Protein AF-D8EVW6-F1 (afdb_monomer)

Sequence (64 aa):
MAAIMFSIFQTIALNGLNCNHWLRSYLTVCAENHGKAPDDLSIFLPWEMTEERRAKLSKPPDTS

Solvent-accessible surface area (backbone atoms only — not comparable to full-atom values): 3794 Å² total; per-residue (Å²): 113,68,70,58,57,48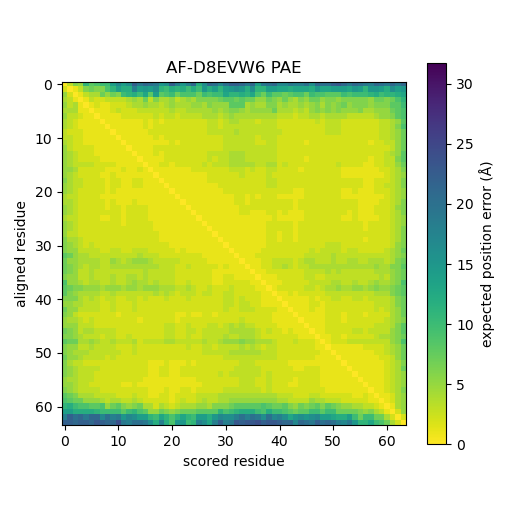,52,52,46,50,55,40,46,77,69,60,32,27,56,66,31,46,51,51,54,51,51,50,50,14,54,75,51,80,69,33,80,63,92,73,54,47,88,76,36,85,91,63,37,54,70,69,58,48,58,56,31,37,36,80,62,90,78,128

Foldseek 3Di:
DVVVVVVLLVQCVVLLFDSVLLVVVQQVVCVVVVNHGDPDCLLNHSVSHDPVSRVQRNDDDDDD

Mean predicted aligned error: 3.51 Å

pLDDT: mean 92.44, std 8.33, range [55.09, 97.06]

Radius of gyration: 11.7 Å; Cα contacts (8 Å, |Δi|>4): 47; chains: 1; bounding box: 25×32×24 Å

Structure (mmCIF, N/CA/C/O backbone):
data_AF-D8EVW6-F1
#
_entry.id   AF-D8EVW6-F1
#
loop_
_atom_site.group_PDB
_atom_site.id
_atom_site.type_symbol
_atom_site.label_atom_id
_atom_site.label_alt_id
_atom_site.label_comp_id
_atom_site.label_asym_id
_atom_site.label_entity_id
_atom_site.label_seq_id
_atom_site.pdbx_PDB_ins_code
_atom_site.Cartn_x
_atom_site.Cartn_y
_atom_site.Cartn_z
_atom_site.occupancy
_atom_site.B_iso_or_equiv
_atom_site.auth_seq_id
_atom_site.auth_comp_id
_atom_site.auth_asym_id
_atom_site.auth_atom_id
_atom_site.pdbx_PDB_model_num
ATOM 1 N N . MET A 1 1 ? 13.046 13.122 -2.708 1.00 60.16 1 MET A N 1
ATOM 2 C CA . MET A 1 1 ? 12.281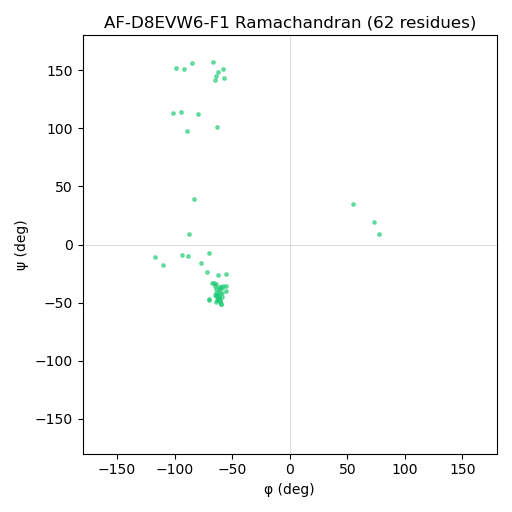 11.852 -2.700 1.00 60.16 1 MET A CA 1
ATOM 3 C C . MET A 1 1 ? 11.841 11.425 -1.297 1.00 60.16 1 MET A C 1
ATOM 5 O O . MET A 1 1 ? 10.719 10.961 -1.168 1.00 60.16 1 MET A O 1
ATOM 9 N N . ALA A 1 2 ? 12.655 11.619 -0.245 1.00 73.19 2 ALA A N 1
ATOM 10 C CA . ALA A 1 2 ? 12.286 11.229 1.126 1.00 73.19 2 ALA A CA 1
ATOM 11 C C . ALA A 1 2 ? 10.956 11.837 1.623 1.00 73.19 2 ALA A C 1
ATOM 13 O O . ALA A 1 2 ? 10.150 11.125 2.213 1.00 73.19 2 ALA A O 1
ATOM 14 N N . ALA A 1 3 ? 10.687 13.114 1.312 1.00 79.31 3 ALA A N 1
ATOM 15 C CA . ALA A 1 3 ? 9.433 13.776 1.686 1.00 79.31 3 ALA A CA 1
ATOM 16 C C . ALA A 1 3 ? 8.183 13.076 1.116 1.00 79.31 3 ALA A C 1
ATOM 18 O O . ALA A 1 3 ? 7.185 12.950 1.813 1.00 79.31 3 ALA A O 1
ATOM 19 N N . ILE A 1 4 ? 8.259 12.552 -0.114 1.00 87.31 4 ILE A N 1
ATOM 20 C CA . ILE A 1 4 ? 7.134 11.866 -0.770 1.00 87.31 4 ILE A CA 1
ATOM 21 C C . ILE A 1 4 ? 6.855 10.527 -0.083 1.00 87.31 4 ILE A C 1
ATOM 23 O O . ILE A 1 4 ? 5.712 10.234 0.256 1.00 87.31 4 ILE A O 1
ATOM 27 N N . MET A 1 5 ? 7.898 9.729 0.174 1.00 88.50 5 MET A N 1
ATOM 28 C CA . MET A 1 5 ? 7.739 8.446 0.872 1.00 88.50 5 MET A CA 1
ATOM 29 C C . MET A 1 5 ? 7.186 8.634 2.287 1.00 88.50 5 MET A C 1
ATOM 31 O O . MET A 1 5 ? 6.344 7.853 2.722 1.00 88.50 5 MET A O 1
ATOM 35 N N . PHE A 1 6 ? 7.615 9.689 2.987 1.00 89.38 6 PHE A N 1
ATOM 36 C CA . PHE A 1 6 ? 7.085 10.016 4.307 1.00 89.38 6 PHE A CA 1
ATOM 37 C C . PHE A 1 6 ? 5.588 10.340 4.255 1.00 89.38 6 PHE A C 1
ATOM 39 O O . PHE A 1 6 ? 4.826 9.761 5.025 1.00 89.38 6 PHE A O 1
ATOM 46 N N . SER A 1 7 ? 5.150 11.186 3.315 1.00 93.12 7 SER A N 1
ATOM 47 C CA . SER A 1 7 ? 3.726 11.493 3.136 1.00 93.12 7 SER A CA 1
ATOM 48 C C . SER A 1 7 ? 2.898 10.245 2.826 1.00 93.12 7 SER A C 1
ATOM 50 O O . SER A 1 7 ? 1.844 10.064 3.426 1.00 93.12 7 SER A O 1
ATOM 52 N N . ILE A 1 8 ? 3.395 9.342 1.971 1.00 93.69 8 ILE A N 1
ATOM 53 C CA . ILE A 1 8 ? 2.721 8.066 1.684 1.00 93.69 8 ILE A CA 1
ATOM 54 C C . ILE A 1 8 ? 2.563 7.251 2.971 1.00 93.69 8 ILE A C 1
ATOM 56 O O . ILE A 1 8 ? 1.453 6.846 3.307 1.00 93.69 8 ILE A O 1
ATOM 60 N N . PHE A 1 9 ? 3.638 7.045 3.736 1.00 94.62 9 PHE A N 1
ATOM 61 C CA . PHE A 1 9 ? 3.555 6.271 4.977 1.00 94.62 9 PHE A CA 1
ATOM 62 C C . PHE A 1 9 ? 2.666 6.928 6.031 1.00 94.62 9 PHE A C 1
ATOM 64 O O . PHE A 1 9 ? 1.967 6.212 6.745 1.00 94.62 9 PHE A O 1
ATOM 71 N N . GLN A 1 10 ? 2.627 8.260 6.105 1.00 95.44 10 GLN A N 1
ATOM 72 C CA . GLN A 1 10 ? 1.660 8.957 6.950 1.00 95.44 10 GLN A CA 1
ATOM 73 C C . GLN A 1 10 ? 0.223 8.672 6.511 1.00 95.44 10 GLN A C 1
ATOM 75 O O . GLN A 1 10 ? -0.599 8.324 7.354 1.00 95.44 10 GLN A O 1
ATOM 80 N N . THR A 1 11 ? -0.087 8.755 5.215 1.00 96.19 11 THR A N 1
ATOM 81 C CA . THR A 1 11 ? -1.420 8.422 4.694 1.00 96.19 11 THR A CA 1
ATOM 82 C C . THR A 1 11 ? -1.805 6.980 5.026 1.00 96.19 11 THR A C 1
A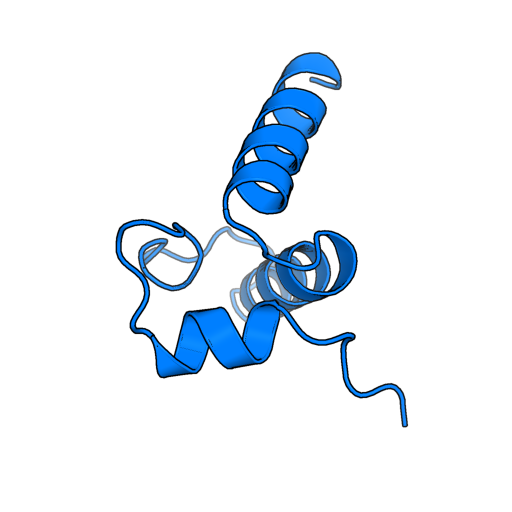TOM 84 O O . THR A 1 11 ? -2.915 6.742 5.498 1.00 96.19 11 THR A O 1
ATOM 87 N N . ILE A 1 12 ? -0.895 6.021 4.844 1.00 96.75 12 ILE A N 1
ATOM 88 C CA . ILE A 1 12 ? -1.124 4.608 5.181 1.00 96.75 12 ILE A CA 1
ATOM 89 C C . IL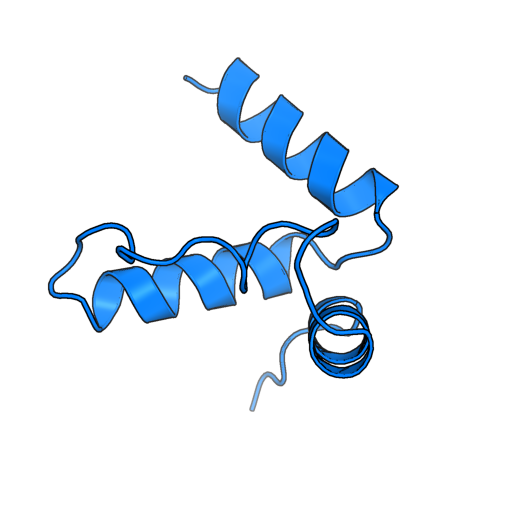E A 1 12 ? -1.380 4.431 6.687 1.00 96.75 12 ILE A C 1
ATOM 91 O O . ILE A 1 12 ? -2.372 3.804 7.066 1.00 96.75 12 ILE A O 1
ATOM 95 N N . ALA A 1 13 ? -0.559 5.045 7.545 1.00 95.00 13 ALA A N 1
ATOM 96 C CA . ALA A 1 13 ? -0.710 4.973 8.999 1.00 95.00 13 ALA A CA 1
ATOM 97 C C . ALA A 1 13 ? -2.024 5.605 9.492 1.00 95.00 13 ALA A C 1
ATOM 99 O O . ALA A 1 13 ? -2.725 5.005 10.305 1.00 95.00 13 ALA A O 1
ATOM 100 N N . LEU A 1 14 ? -2.402 6.776 8.963 1.00 96.88 14 LEU A N 1
ATOM 101 C CA . LEU A 1 14 ? -3.670 7.447 9.289 1.00 96.88 14 LEU A CA 1
ATOM 102 C C . LEU A 1 14 ? -4.894 6.613 8.890 1.00 96.88 14 LEU A C 1
ATOM 104 O O . LEU A 1 14 ? -5.947 6.728 9.509 1.00 96.88 14 LEU A O 1
ATOM 108 N N . ASN A 1 15 ? -4.753 5.740 7.891 1.00 96.00 15 ASN A N 1
ATOM 109 C CA . ASN A 1 15 ? -5.800 4.812 7.475 1.00 96.00 15 ASN A CA 1
ATOM 110 C C . ASN A 1 15 ? -5.787 3.479 8.252 1.00 96.00 15 ASN A C 1
ATOM 112 O O . ASN A 1 15 ? -6.536 2.563 7.900 1.00 96.00 15 ASN A O 1
ATOM 116 N N . GL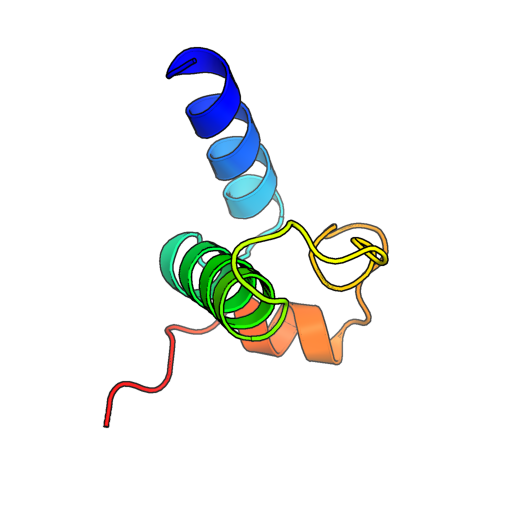Y A 1 16 ? -4.990 3.362 9.319 1.00 95.25 16 GLY A N 1
ATOM 117 C CA . GLY A 1 16 ? -4.970 2.192 10.202 1.00 95.25 16 GLY A CA 1
ATOM 118 C C . GLY A 1 16 ? -4.303 0.958 9.592 1.00 95.25 16 GLY A C 1
ATOM 119 O O . GLY A 1 16 ? -4.559 -0.163 10.033 1.00 95.25 16 GLY A O 1
ATOM 120 N N . LEU A 1 17 ? -3.481 1.137 8.557 1.00 97.00 17 LEU A N 1
ATOM 121 C CA . LEU A 1 17 ? -2.719 0.060 7.932 1.00 97.00 17 LEU A CA 1
ATOM 122 C C . LEU A 1 17 ? -1.335 -0.076 8.573 1.00 97.00 17 LEU A C 1
ATOM 124 O O . LEU A 1 17 ? -0.733 0.903 9.018 1.00 97.00 17 LEU A O 1
ATOM 128 N N . ASN A 1 18 ? -0.785 -1.289 8.564 1.00 96.44 18 ASN A N 1
ATOM 129 C CA . ASN A 1 18 ? 0.594 -1.512 8.970 1.00 96.44 18 ASN A CA 1
ATOM 130 C C . ASN A 1 18 ? 1.535 -1.128 7.815 1.00 96.44 18 ASN A C 1
ATOM 132 O O . ASN A 1 18 ? 1.568 -1.806 6.787 1.00 96.44 18 ASN A O 1
ATOM 136 N N . CYS A 1 19 ? 2.329 -0.064 7.979 1.00 95.62 19 CYS A N 1
ATOM 137 C CA . CYS A 1 19 ? 3.207 0.435 6.913 1.00 95.62 19 CYS A CA 1
ATOM 138 C C . CYS A 1 19 ? 4.215 -0.609 6.410 1.00 95.62 19 CYS A C 1
ATOM 140 O O . CYS A 1 19 ? 4.510 -0.637 5.217 1.00 95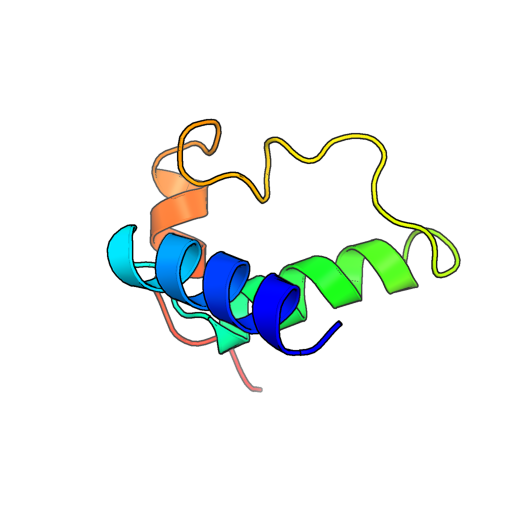.62 19 CYS A O 1
ATOM 142 N N . ASN A 1 20 ? 4.731 -1.476 7.289 1.00 95.00 20 ASN A N 1
ATOM 143 C CA . ASN A 1 20 ? 5.678 -2.519 6.894 1.00 95.00 20 ASN A CA 1
ATOM 144 C C . ASN A 1 20 ? 4.990 -3.602 6.052 1.00 95.00 20 ASN A C 1
ATOM 146 O O . ASN A 1 20 ? 5.482 -3.936 4.976 1.00 95.00 20 ASN A O 1
ATOM 150 N N . HIS A 1 21 ? 3.829 -4.093 6.498 1.00 96.50 21 HIS A N 1
ATOM 151 C CA . HIS A 1 21 ? 3.048 -5.075 5.747 1.00 96.50 21 HIS A CA 1
ATOM 152 C C . HIS A 1 21 ? 2.605 -4.512 4.390 1.00 96.50 21 HIS A C 1
ATOM 154 O O . HIS A 1 21 ? 2.785 -5.168 3.363 1.00 96.50 21 HIS A O 1
ATOM 160 N N . TRP A 1 22 ? 2.089 -3.279 4.368 1.00 96.88 22 TRP A N 1
ATOM 161 C CA . TRP A 1 22 ? 1.670 -2.597 3.144 1.00 96.88 22 TRP A CA 1
ATOM 162 C C . TRP A 1 22 ? 2.834 -2.445 2.157 1.00 96.88 22 TRP A C 1
ATOM 164 O O . TRP A 1 22 ? 2.719 -2.873 1.008 1.00 96.88 22 TRP A O 1
ATOM 174 N N . LEU A 1 23 ? 3.980 -1.921 2.613 1.00 95.81 23 LEU A N 1
ATOM 175 C CA . LEU A 1 23 ? 5.154 -1.714 1.761 1.00 95.81 23 LEU A CA 1
ATOM 176 C C . LEU A 1 23 ? 5.691 -3.040 1.224 1.00 95.81 23 LEU A C 1
ATOM 178 O O . LEU A 1 23 ? 6.002 -3.140 0.040 1.00 95.81 23 LEU A O 1
ATOM 182 N N . ARG A 1 24 ? 5.776 -4.067 2.075 1.00 95.56 24 ARG A N 1
ATOM 183 C CA . ARG A 1 24 ? 6.228 -5.395 1.661 1.00 95.56 24 ARG A CA 1
ATOM 184 C C . ARG A 1 24 ? 5.286 -5.986 0.617 1.00 95.56 24 ARG A C 1
ATOM 186 O O . ARG A 1 24 ? 5.766 -6.446 -0.408 1.00 95.56 24 ARG A O 1
ATOM 193 N N . SER A 1 25 ? 3.970 -5.897 0.823 1.00 95.94 25 SER A N 1
ATOM 194 C CA . SER A 1 25 ? 2.996 -6.366 -0.167 1.00 95.94 25 SER A CA 1
ATOM 195 C C . SER A 1 25 ? 3.112 -5.616 -1.495 1.00 95.94 25 SER A C 1
ATOM 197 O O . SER A 1 25 ? 2.992 -6.254 -2.536 1.00 95.94 25 SER A O 1
ATOM 199 N N . TYR A 1 26 ? 3.332 -4.299 -1.474 1.00 96.12 26 TYR A N 1
ATOM 200 C CA . TYR A 1 26 ? 3.518 -3.503 -2.690 1.00 96.12 26 TYR A CA 1
ATOM 201 C C . TYR A 1 26 ? 4.784 -3.919 -3.441 1.00 96.12 26 TYR A C 1
ATOM 203 O O . TYR A 1 26 ? 4.735 -4.225 -4.629 1.00 96.12 26 TYR A O 1
ATOM 211 N N . LEU A 1 27 ? 5.913 -4.009 -2.736 1.00 95.94 27 LEU A N 1
ATOM 212 C CA . LEU A 1 27 ? 7.188 -4.396 -3.337 1.00 95.94 27 LEU A CA 1
ATOM 213 C C . LEU A 1 27 ? 7.189 -5.843 -3.847 1.00 95.94 27 LEU A C 1
ATOM 215 O O . LEU A 1 27 ? 7.824 -6.107 -4.864 1.00 95.94 27 LEU A O 1
ATOM 219 N N . THR A 1 28 ? 6.469 -6.762 -3.194 1.00 95.94 28 THR A N 1
ATOM 220 C CA . THR A 1 28 ? 6.281 -8.133 -3.692 1.00 95.94 28 THR A CA 1
ATOM 221 C C . THR A 1 28 ? 5.581 -8.132 -5.046 1.00 95.94 28 THR A C 1
ATOM 223 O O . THR A 1 28 ? 6.102 -8.728 -5.983 1.00 95.94 28 THR A O 1
ATOM 226 N N . VAL A 1 29 ? 4.473 -7.399 -5.185 1.00 96.50 29 VAL A N 1
ATOM 227 C CA . VAL A 1 29 ? 3.763 -7.310 -6.470 1.00 96.50 29 VAL A CA 1
ATOM 228 C C . VAL A 1 29 ? 4.632 -6.637 -7.534 1.00 96.50 29 VAL A C 1
ATOM 230 O O . VAL A 1 29 ? 4.664 -7.094 -8.672 1.00 96.50 29 VAL A O 1
ATOM 233 N N . CYS A 1 30 ? 5.408 -5.608 -7.177 1.00 96.81 30 CYS A N 1
ATOM 234 C CA . CYS A 1 30 ? 6.364 -5.018 -8.115 1.00 96.81 30 CYS A CA 1
ATOM 235 C C . CYS A 1 30 ? 7.421 -6.028 -8.581 1.00 96.81 30 CYS A C 1
ATOM 237 O O . CYS A 1 30 ? 7.761 -6.062 -9.760 1.00 96.81 30 CYS A O 1
ATOM 239 N N . ALA A 1 31 ? 7.960 -6.844 -7.670 1.00 97.06 31 ALA A N 1
ATOM 240 C CA . ALA A 1 31 ? 8.958 -7.859 -7.998 1.00 97.06 31 ALA A CA 1
ATOM 241 C C . ALA A 1 31 ? 8.388 -8.934 -8.938 1.00 97.06 31 ALA A C 1
ATOM 243 O O . ALA A 1 31 ? 9.049 -9.307 -9.907 1.00 97.06 31 ALA A O 1
ATOM 244 N N . GLU A 1 32 ? 7.152 -9.372 -8.691 1.00 96.38 32 GLU A N 1
ATOM 245 C CA . GLU A 1 32 ? 6.414 -10.293 -9.564 1.00 96.38 32 GLU A CA 1
ATOM 246 C C . GLU A 1 32 ? 6.119 -9.661 -10.933 1.00 96.38 32 GLU A C 1
ATOM 248 O O . GLU A 1 32 ? 6.245 -10.327 -11.959 1.00 96.38 32 GLU A O 1
ATOM 253 N N . ASN A 1 33 ? 5.843 -8.353 -10.977 1.00 96.56 33 ASN A N 1
ATOM 254 C CA . ASN A 1 33 ? 5.635 -7.584 -12.206 1.00 96.56 33 ASN A CA 1
ATOM 255 C C . ASN A 1 33 ? 6.952 -7.116 -12.865 1.00 96.56 33 ASN A C 1
ATOM 257 O O . ASN A 1 33 ? 7.073 -5.987 -13.346 1.00 96.56 33 ASN A O 1
ATOM 261 N N . HIS A 1 34 ? 7.984 -7.965 -12.864 1.00 96.31 34 HIS A N 1
ATOM 262 C CA . HIS A 1 34 ? 9.296 -7.685 -13.469 1.00 96.31 34 HIS A CA 1
ATOM 263 C C . HIS A 1 34 ? 9.967 -6.387 -12.973 1.00 96.31 34 HIS A C 1
ATOM 265 O O . HIS A 1 34 ? 10.643 -5.687 -13.731 1.00 96.31 34 HIS A O 1
ATOM 271 N N . GLY A 1 35 ? 9.772 -6.049 -11.698 1.00 95.44 35 GLY A N 1
ATOM 272 C CA . GLY A 1 35 ? 10.312 -4.842 -11.070 1.00 95.44 35 GLY A CA 1
ATOM 273 C C . GLY A 1 35 ? 9.556 -3.554 -11.405 1.00 95.44 35 GLY A C 1
ATOM 274 O O . GLY A 1 35 ? 10.042 -2.470 -11.078 1.00 95.44 35 GLY A O 1
ATOM 275 N N . LYS A 1 36 ? 8.393 -3.637 -12.058 1.00 96.44 36 LYS A N 1
ATOM 276 C CA . LYS A 1 36 ? 7.558 -2.481 -12.405 1.00 96.44 36 LYS A CA 1
ATOM 277 C C . LYS A 1 36 ? 6.426 -2.309 -11.404 1.00 96.44 36 LYS A C 1
ATOM 279 O O . LYS A 1 36 ? 5.947 -3.277 -10.828 1.00 96.44 36 LYS A O 1
ATOM 284 N N . ALA A 1 37 ? 5.971 -1.071 -11.229 1.00 93.81 37 ALA A N 1
ATOM 285 C CA . ALA A 1 37 ? 4.754 -0.815 -10.468 1.00 93.81 37 ALA A CA 1
ATOM 286 C C . ALA A 1 37 ? 3.570 -1.594 -11.078 1.00 93.81 37 ALA A C 1
ATOM 288 O O . ALA A 1 37 ? 3.531 -1.749 -12.302 1.00 93.81 37 ALA A O 1
ATOM 289 N N . PRO A 1 38 ? 2.638 -2.112 -10.263 1.00 94.25 38 PRO A N 1
ATOM 290 C CA . PRO A 1 38 ? 1.428 -2.739 -10.779 1.00 94.25 38 PRO A CA 1
ATOM 291 C C . PRO A 1 38 ? 0.571 -1.716 -11.527 1.00 94.25 38 PRO A C 1
ATOM 293 O O . PRO A 1 38 ? 0.501 -0.555 -11.122 1.00 94.25 38 PRO A O 1
ATOM 296 N N . ASP A 1 39 ? -0.093 -2.162 -12.595 1.00 93.62 39 ASP A N 1
ATOM 297 C CA . ASP A 1 39 ? -0.993 -1.311 -13.384 1.00 93.62 39 ASP A CA 1
ATOM 298 C C . ASP A 1 39 ? -2.239 -0.903 -12.580 1.00 93.62 39 ASP A C 1
ATOM 300 O O . ASP A 1 39 ? -2.741 0.209 -12.725 1.00 93.62 39 ASP A O 1
ATOM 304 N N . ASP A 1 40 ? -2.707 -1.791 -11.697 1.00 93.75 40 ASP A N 1
ATOM 305 C CA . ASP A 1 40 ? -3.808 -1.532 -10.774 1.00 93.75 40 ASP A CA 1
ATOM 306 C C . ASP A 1 40 ? -3.287 -1.231 -9.360 1.00 93.75 40 ASP A C 1
ATOM 308 O O . ASP A 1 40 ? -2.723 -2.088 -8.671 1.00 93.75 40 ASP A O 1
ATOM 312 N N . LEU A 1 41 ? -3.497 0.010 -8.921 1.00 93.94 41 LEU A N 1
ATOM 313 C CA . LEU A 1 41 ? -3.132 0.480 -7.587 1.00 93.94 41 LEU A CA 1
ATOM 314 C C . LEU A 1 41 ? -4.273 0.377 -6.572 1.00 93.94 41 LEU A C 1
ATOM 316 O O . LEU A 1 41 ? -4.008 0.554 -5.382 1.00 93.94 41 LEU A O 1
ATOM 320 N N . SER A 1 42 ? -5.505 0.072 -6.988 1.00 95.19 42 SER A N 1
ATOM 321 C CA . SER A 1 42 ? -6.686 0.076 -6.108 1.00 95.19 42 SER A CA 1
ATOM 322 C C . SER A 1 42 ? -6.497 -0.821 -4.877 1.00 95.19 42 SER A C 1
ATOM 324 O O . SER A 1 42 ? -6.833 -0.450 -3.751 1.00 95.19 42 SER A O 1
ATOM 326 N N . ILE A 1 43 ? -5.798 -1.949 -5.046 1.00 94.31 43 ILE A N 1
ATOM 327 C CA . ILE A 1 43 ? -5.458 -2.901 -3.976 1.00 94.31 43 ILE A CA 1
ATOM 328 C C . ILE A 1 43 ? -4.421 -2.378 -2.958 1.00 94.31 43 ILE A C 1
ATOM 330 O O . ILE A 1 43 ? -4.150 -3.057 -1.956 1.00 94.31 43 ILE A O 1
ATOM 334 N N . PHE A 1 44 ? -3.833 -1.203 -3.218 1.00 95.44 44 PHE A N 1
ATOM 335 C CA . PHE A 1 44 ? -2.863 -0.478 -2.385 1.00 95.44 44 PHE A CA 1
ATOM 336 C C . PHE A 1 44 ? -3.367 0.891 -1.894 1.00 95.44 44 PHE A C 1
ATOM 338 O O . PHE A 1 44 ? -2.754 1.444 -0.977 1.00 95.44 44 PHE 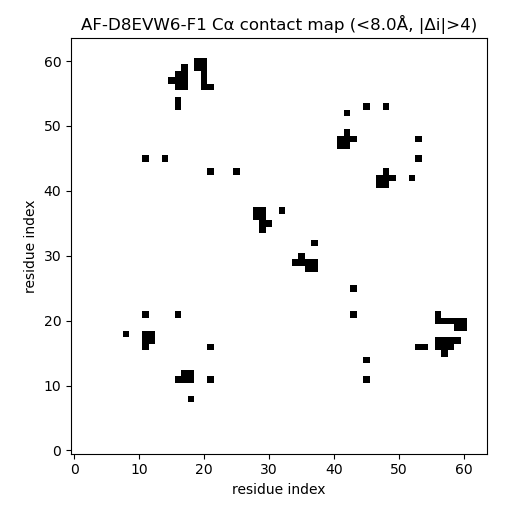A O 1
ATOM 345 N N . LEU A 1 45 ? -4.486 1.408 -2.414 1.00 95.38 45 LEU A N 1
ATOM 346 C CA . LEU A 1 45 ? -5.073 2.690 -2.011 1.00 95.38 45 LEU A CA 1
ATOM 347 C C . LEU A 1 45 ? -6.150 2.492 -0.933 1.00 95.38 45 LEU A C 1
ATOM 349 O O . LEU A 1 45 ? -7.198 1.936 -1.244 1.00 95.38 45 LEU A O 1
ATOM 353 N N . PRO A 1 46 ? -5.963 2.969 0.317 1.00 93.50 46 PRO A N 1
ATOM 354 C CA . PRO A 1 46 ? -6.868 2.667 1.435 1.00 93.50 46 PRO A CA 1
ATOM 355 C C . PRO A 1 46 ? -8.349 3.007 1.217 1.00 93.50 46 PRO A C 1
ATOM 357 O O . PRO A 1 46 ? -9.200 2.416 1.875 1.00 93.50 46 PRO A O 1
ATOM 360 N N . TRP A 1 47 ? -8.645 3.966 0.337 1.00 93.81 47 TRP A N 1
ATOM 361 C CA . TRP A 1 47 ? -10.001 4.403 -0.010 1.00 93.81 47 TRP A CA 1
ATOM 362 C C . TRP A 1 47 ? -10.645 3.603 -1.153 1.00 93.81 47 TRP A C 1
ATOM 364 O O . TRP A 1 47 ? -11.840 3.760 -1.379 1.00 93.81 47 TRP A O 1
ATOM 374 N N . GLU A 1 48 ? -9.888 2.757 -1.858 1.00 96.44 48 GLU A N 1
ATOM 375 C CA . GLU A 1 48 ? -10.404 1.867 -2.915 1.00 96.44 48 GLU A CA 1
ATOM 376 C C . GLU A 1 48 ? -10.374 0.387 -2.511 1.00 96.44 48 GLU A C 1
ATOM 378 O O . GLU A 1 48 ? -11.074 -0.428 -3.110 1.00 96.44 48 GLU A O 1
ATOM 383 N N . MET A 1 49 ? -9.595 0.020 -1.484 1.00 94.19 49 MET A N 1
ATOM 384 C CA . MET A 1 49 ? -9.533 -1.362 -1.000 1.00 94.19 49 MET A CA 1
ATOM 385 C C . MET A 1 49 ? -10.878 -1.852 -0.465 1.00 94.19 49 MET A C 1
ATOM 387 O O . MET A 1 49 ? -11.596 -1.119 0.215 1.00 94.19 49 MET A O 1
ATOM 391 N N . THR A 1 50 ? -11.128 -3.155 -0.613 1.00 95.81 50 THR A N 1
ATOM 392 C CA . THR A 1 50 ? -12.172 -3.826 0.167 1.00 95.81 50 THR A CA 1
ATOM 393 C C . THR A 1 50 ? -11.812 -3.868 1.656 1.00 95.81 50 THR A C 1
ATOM 395 O O . THR A 1 50 ? -10.634 -3.809 2.043 1.00 95.81 50 THR A O 1
ATOM 398 N N . GLU A 1 51 ? -12.822 -4.011 2.515 1.00 94.44 51 GLU A N 1
ATOM 399 C CA . GLU A 1 51 ? -12.626 -4.096 3.965 1.00 94.44 51 GLU A CA 1
ATOM 400 C C . GLU A 1 51 ? -11.757 -5.296 4.360 1.00 94.44 51 GLU A C 1
ATOM 402 O O . GLU A 1 51 ? -10.902 -5.173 5.239 1.00 94.44 51 GLU A O 1
ATOM 407 N N . GLU A 1 52 ? -11.892 -6.435 3.674 1.00 95.31 52 GLU A N 1
ATOM 408 C CA . GLU A 1 52 ? -11.094 -7.634 3.945 1.00 95.31 52 GLU A CA 1
ATOM 409 C C . GLU A 1 52 ? -9.617 -7.392 3.642 1.00 95.31 52 GLU A C 1
ATOM 411 O O . GLU A 1 52 ? -8.734 -7.771 4.421 1.00 95.31 52 GLU A O 1
ATOM 416 N N . ARG A 1 53 ? -9.330 -6.728 2.516 1.00 95.25 53 ARG A N 1
ATOM 417 C CA . ARG A 1 53 ? -7.961 -6.380 2.133 1.00 95.25 53 ARG A CA 1
ATOM 418 C C . ARG A 1 53 ? -7.355 -5.404 3.134 1.00 95.25 53 ARG A C 1
ATOM 420 O O . ARG A 1 53 ? -6.217 -5.612 3.563 1.00 95.25 53 ARG A O 1
ATOM 427 N N . ARG A 1 54 ? -8.119 -4.390 3.544 1.00 95.19 54 ARG A N 1
ATOM 428 C CA . ARG A 1 54 ? -7.697 -3.422 4.561 1.00 95.19 54 ARG A CA 1
ATOM 429 C C . ARG A 1 54 ? -7.407 -4.119 5.890 1.00 95.19 54 ARG A C 1
ATOM 431 O O . ARG A 1 54 ? -6.313 -3.965 6.424 1.00 95.19 54 ARG A O 1
ATOM 438 N N . ALA A 1 55 ? -8.313 -4.974 6.364 1.00 95.19 55 ALA A N 1
ATOM 439 C CA . ALA A 1 55 ? -8.144 -5.741 7.597 1.00 95.19 55 ALA A CA 1
ATOM 440 C C . ALA A 1 55 ? -6.921 -6.673 7.557 1.00 95.19 55 ALA A C 1
ATOM 442 O O . ALA A 1 55 ? -6.224 -6.824 8.564 1.00 95.19 55 ALA A O 1
ATOM 443 N N . LYS A 1 56 ? -6.626 -7.275 6.397 1.00 95.75 56 LYS A N 1
ATOM 444 C CA . LYS A 1 56 ? -5.412 -8.078 6.193 1.00 95.75 56 LYS A CA 1
ATOM 445 C C . LYS A 1 56 ? -4.149 -7.227 6.339 1.00 95.75 56 LYS A C 1
ATOM 447 O O . LYS A 1 56 ? -3.232 -7.626 7.053 1.00 95.75 56 LYS A O 1
ATOM 452 N N . LEU A 1 57 ? -4.105 -6.062 5.693 1.00 96.25 57 LEU A N 1
ATOM 453 C CA . LEU A 1 57 ? -2.936 -5.173 5.706 1.00 96.25 57 LEU A CA 1
ATOM 454 C C . LEU A 1 57 ? -2.779 -4.364 7.007 1.00 96.25 57 LEU A C 1
ATOM 456 O O . LEU A 1 57 ? -1.699 -3.835 7.266 1.00 96.25 57 LEU A O 1
ATOM 460 N 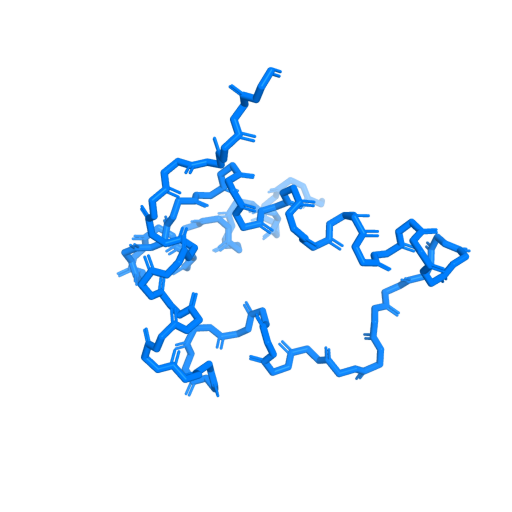N . SER A 1 58 ? -3.811 -4.273 7.848 1.00 96.00 58 SER A N 1
ATOM 461 C CA . SER A 1 58 ? -3.716 -3.693 9.199 1.00 96.00 58 SER A CA 1
ATOM 462 C C . SER A 1 58 ? -2.946 -4.573 10.186 1.00 96.00 58 SER A C 1
ATOM 464 O O . SER A 1 58 ? -2.407 -4.071 11.172 1.00 96.00 58 SER A O 1
ATOM 466 N N . LYS A 1 59 ? -2.873 -5.882 9.938 1.00 95.31 59 LYS A N 1
ATOM 467 C CA . LYS A 1 59 ? -2.138 -6.834 10.783 1.00 95.31 59 LYS A CA 1
ATOM 468 C C . LYS A 1 59 ? -0.655 -6.868 10.392 1.00 95.31 59 LYS A C 1
ATOM 470 O O . LYS A 1 59 ? -0.327 -6.501 9.263 1.00 95.31 59 LYS A O 1
ATOM 475 N N . PRO A 1 60 ? 0.263 -7.276 11.285 1.00 92.06 60 PRO A N 1
ATOM 476 C CA . PRO A 1 60 ? 1.645 -7.546 10.888 1.00 9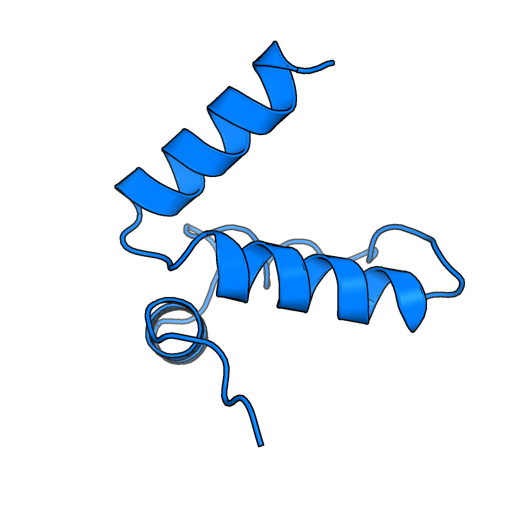2.06 60 PRO A CA 1
ATOM 477 C C . PRO A 1 60 ? 1.698 -8.619 9.781 1.00 92.06 60 PRO A C 1
ATOM 479 O O . PRO A 1 60 ? 0.792 -9.452 9.706 1.00 92.06 60 PRO A O 1
ATOM 482 N N . PRO A 1 61 ? 2.720 -8.593 8.905 1.00 85.94 61 PRO A N 1
ATOM 483 C CA . PRO A 1 61 ? 2.881 -9.626 7.888 1.00 85.94 61 PRO A CA 1
ATOM 484 C C . PRO A 1 61 ? 3.162 -10.974 8.562 1.00 85.94 61 PRO A C 1
ATOM 486 O O . PRO A 1 61 ? 3.912 -11.014 9.538 1.00 85.94 61 PRO A O 1
ATOM 489 N N . ASP A 1 62 ? 2.607 -12.067 8.031 1.00 79.31 62 ASP A N 1
ATOM 490 C CA . ASP A 1 62 ? 2.972 -13.417 8.472 1.00 79.31 62 ASP A CA 1
ATOM 491 C C . ASP A 1 62 ? 4.450 -13.662 8.150 1.00 79.31 62 ASP A C 1
ATOM 493 O O . ASP A 1 62 ? 4.846 -13.899 7.007 1.00 79.31 62 ASP A O 1
ATOM 497 N N . THR A 1 63 ? 5.293 -13.546 9.168 1.00 66.81 63 THR A N 1
ATOM 498 C CA . THR A 1 63 ? 6.673 -14.019 9.142 1.00 66.81 63 THR A CA 1
ATOM 499 C C . THR A 1 63 ? 6.674 -15.465 9.616 1.00 66.81 63 THR A C 1
ATOM 501 O O . THR A 1 63 ? 6.614 -15.709 10.819 1.00 66.81 63 THR A O 1
ATOM 504 N N . SER A 1 64 ? 6.682 -16.406 8.667 1.00 55.09 64 SER A N 1
ATOM 505 C CA . SER A 1 64 ? 7.236 -17.749 8.905 1.00 55.09 64 SER A CA 1
ATOM 506 C C . SER A 1 64 ? 8.756 -17.686 8.989 1.00 55.09 64 SER A C 1
ATOM 508 O O . SER A 1 64 ? 9.337 -16.813 8.299 1.00 55.09 64 SER A O 1
#

Secondary structure (DSSP, 8-state):
-HHHHHHHHHHHHHTT--HHHHHHHHHHHHHHTTTSPPS--GGG-TTTS-HHHHHHHHSPP---